Protein AF-A0A353VY09-F1 (afdb_monomer_lite)

Radius of gyration: 12.23 Å; chains: 1; bounding box: 31×23×27 Å

pLDDT: mean 95.44, std 6.93, range [53.72, 98.56]

Sequence (67 aa):
GEKEGDGYPVGIEKALEIKGTHVHVYGKTTTNIGRKMGHVTAIGSNIAEAENLATKAASLICFGEGK

Structure (mmCIF, N/CA/C/O backbone):
data_AF-A0A353VY09-F1
#
_entry.id   AF-A0A353VY09-F1
#
loop_
_atom_site.group_PDB
_atom_site.id
_atom_site.type_symbol
_atom_site.label_atom_id
_atom_site.label_alt_id
_atom_site.label_comp_id
_atom_site.label_asym_id
_atom_site.label_entity_id
_atom_site.label_seq_id
_atom_site.pdbx_PDB_ins_code
_atom_site.Cartn_x
_atom_site.Cartn_y
_atom_site.Cartn_z
_atom_site.occupancy
_atom_site.B_iso_or_equiv
_atom_site.auth_seq_id
_atom_site.auth_comp_id
_atom_site.auth_asym_id
_atom_site.auth_atom_id
_atom_site.pdbx_PDB_model_num
ATOM 1 N N . GLY A 1 1 ? 8.749 4.047 -3.090 1.00 85.88 1 GLY A N 1
ATOM 2 C CA . GLY A 1 1 ? 9.925 3.262 -3.458 1.00 85.88 1 GLY A CA 1
ATOM 3 C C . GLY A 1 1 ? 11.014 3.707 -2.532 1.00 85.88 1 GLY A C 1
ATOM 4 O O . GLY A 1 1 ? 11.269 4.905 -2.475 1.00 85.88 1 GLY A O 1
ATOM 5 N N . GLU A 1 2 ? 11.560 2.788 -1.749 1.00 89.81 2 GLU A N 1
ATOM 6 C CA . GLU A 1 2 ? 12.571 3.092 -0.721 1.00 89.81 2 GLU A CA 1
ATOM 7 C C . GLU A 1 2 ? 13.984 2.715 -1.168 1.00 89.81 2 GLU A C 1
ATOM 9 O O . GLU A 1 2 ? 14.958 3.224 -0.630 1.00 89.81 2 GLU A O 1
ATOM 14 N N . LYS A 1 3 ? 14.088 1.857 -2.187 1.00 93.62 3 LYS A N 1
ATOM 15 C CA . LYS A 1 3 ? 15.331 1.402 -2.809 1.00 93.62 3 LYS A CA 1
ATOM 16 C C . LYS A 1 3 ? 15.123 1.134 -4.299 1.00 93.62 3 LYS A C 1
ATOM 18 O O . LYS A 1 3 ? 13.981 1.146 -4.780 1.00 93.62 3 LYS A O 1
ATOM 23 N N . GLU A 1 4 ? 16.229 0.939 -5.009 1.00 95.81 4 GLU A N 1
ATOM 24 C CA . GLU A 1 4 ? 16.249 0.420 -6.379 1.00 95.81 4 GLU A CA 1
ATOM 25 C C . GLU A 1 4 ? 16.042 -1.100 -6.381 1.00 95.81 4 GLU A C 1
ATOM 27 O O . GLU A 1 4 ? 16.455 -1.781 -5.442 1.00 95.81 4 GLU A O 1
ATOM 32 N N . GLY A 1 5 ? 15.387 -1.634 -7.414 1.00 95.75 5 GLY A N 1
ATOM 33 C CA . GLY A 1 5 ? 15.188 -3.077 -7.572 1.00 95.75 5 GLY A CA 1
ATOM 34 C C . GLY A 1 5 ? 13.897 -3.444 -8.302 1.00 95.75 5 GLY A C 1
ATOM 35 O O . GLY A 1 5 ? 13.308 -2.617 -9.006 1.00 95.75 5 GLY A O 1
ATOM 36 N N . ASP A 1 6 ? 13.458 -4.689 -8.117 1.00 96.12 6 ASP A N 1
ATOM 37 C CA . ASP A 1 6 ? 12.241 -5.228 -8.729 1.00 96.12 6 ASP A CA 1
ATOM 38 C C . ASP A 1 6 ? 10.973 -4.525 -8.208 1.00 96.12 6 ASP A C 1
ATOM 40 O O . ASP A 1 6 ? 10.865 -4.142 -7.040 1.00 96.12 6 ASP A O 1
ATOM 44 N N . GLY A 1 7 ? 10.018 -4.287 -9.102 1.00 96.00 7 GLY A N 1
ATOM 45 C CA . GLY A 1 7 ? 8.776 -3.585 -8.791 1.00 96.00 7 GLY A CA 1
ATOM 46 C C . GLY A 1 7 ? 7.647 -4.467 -8.252 1.00 96.00 7 GLY A C 1
ATOM 47 O O . GLY A 1 7 ? 6.551 -3.957 -8.007 1.00 96.00 7 GLY A O 1
ATOM 48 N N . TYR A 1 8 ? 7.887 -5.764 -8.065 1.00 95.69 8 TYR A N 1
ATOM 49 C CA . TYR A 1 8 ? 6.938 -6.689 -7.470 1.00 95.69 8 TYR A CA 1
ATOM 50 C C . TYR A 1 8 ? 6.693 -6.341 -5.991 1.00 95.69 8 TYR A C 1
ATOM 52 O O . TYR A 1 8 ? 7.648 -6.151 -5.233 1.00 95.69 8 TYR A O 1
ATOM 60 N N . PRO A 1 9 ? 5.424 -6.219 -5.561 1.00 95.62 9 PRO A N 1
ATOM 61 C CA . PRO A 1 9 ? 5.104 -5.929 -4.172 1.00 95.62 9 PRO A CA 1
ATOM 62 C C . PRO A 1 9 ? 5.292 -7.179 -3.307 1.00 95.62 9 PRO A C 1
ATOM 64 O O . PRO A 1 9 ? 4.680 -8.219 -3.553 1.00 95.62 9 PRO A O 1
ATOM 67 N N . VAL A 1 10 ? 6.075 -7.056 -2.242 1.00 95.50 10 VAL A N 1
ATOM 68 C CA . VAL A 1 10 ? 6.220 -8.093 -1.214 1.00 95.50 10 VAL A CA 1
ATOM 69 C C . VAL A 1 10 ? 5.353 -7.727 -0.010 1.00 95.50 10 VAL A C 1
ATOM 71 O O . VAL A 1 10 ? 5.250 -6.558 0.354 1.00 95.50 10 VAL A O 1
ATOM 74 N N . GLY A 1 11 ? 4.689 -8.723 0.587 1.00 95.50 11 GLY A N 1
ATOM 75 C CA . GLY A 1 11 ? 3.842 -8.544 1.777 1.00 95.50 11 GLY A CA 1
ATOM 76 C C . GLY A 1 11 ? 2.424 -8.018 1.512 1.00 95.50 11 GLY A C 1
ATOM 77 O O . GLY A 1 11 ? 1.653 -7.844 2.457 1.00 95.50 11 GLY A O 1
ATOM 78 N N . ILE A 1 12 ? 2.039 -7.846 0.240 1.00 95.56 12 ILE A N 1
ATOM 79 C CA . ILE A 1 12 ? 0.711 -7.347 -0.157 1.00 95.56 12 ILE A CA 1
ATOM 80 C C . ILE A 1 12 ? -0.447 -8.191 0.391 1.00 95.56 12 ILE A C 1
ATOM 82 O O . ILE A 1 12 ? -1.446 -7.627 0.819 1.00 95.56 12 ILE A O 1
ATOM 86 N N . GLU A 1 13 ? -0.282 -9.513 0.461 1.00 96.44 13 GLU A N 1
ATOM 87 C CA . GLU A 1 13 ? -1.265 -10.454 1.020 1.00 96.44 13 GLU A CA 1
ATOM 88 C C . GLU A 1 13 ? -1.692 -10.030 2.439 1.00 96.44 13 GLU A C 1
ATOM 90 O O . GLU A 1 13 ? -2.874 -9.884 2.735 1.00 96.44 13 GLU A O 1
ATOM 95 N N . LYS A 1 14 ? -0.714 -9.709 3.300 1.00 97.31 14 LYS A N 1
ATOM 96 C CA . LYS A 1 14 ? -0.953 -9.285 4.689 1.00 97.31 14 LYS A CA 1
ATOM 97 C C . LYS A 1 14 ? -1.625 -7.917 4.765 1.00 97.31 14 LYS A C 1
ATOM 99 O O . LYS A 1 14 ? -2.411 -7.663 5.673 1.00 97.31 14 LYS A O 1
ATOM 104 N N . ALA A 1 15 ? -1.300 -7.018 3.836 1.00 97.31 15 ALA A N 1
ATOM 105 C CA . ALA A 1 15 ? -1.954 -5.718 3.759 1.00 97.31 15 ALA A CA 1
ATOM 106 C C . ALA A 1 15 ? -3.435 -5.866 3.369 1.00 97.31 15 ALA A C 1
ATOM 108 O O . ALA A 1 15 ? -4.283 -5.184 3.940 1.00 97.31 15 ALA A O 1
ATOM 109 N N . LEU A 1 16 ? -3.750 -6.796 2.460 1.00 97.06 16 LEU A N 1
ATOM 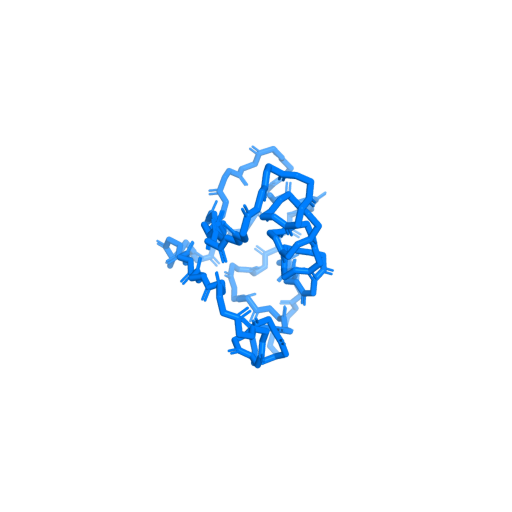110 C CA . LEU A 1 16 ? -5.118 -7.091 2.019 1.00 97.06 16 LEU A CA 1
ATOM 111 C C . LEU A 1 16 ? -5.990 -7.722 3.119 1.00 97.06 16 LEU A C 1
ATOM 113 O O . LEU A 1 16 ? -7.211 -7.582 3.083 1.00 97.06 16 LEU A O 1
ATOM 117 N N . GLU A 1 17 ? -5.393 -8.364 4.125 1.00 98.00 17 GLU A N 1
ATOM 118 C CA . GLU A 1 17 ? -6.119 -8.886 5.294 1.00 98.00 17 GLU A CA 1
ATOM 119 C C . GLU A 1 17 ? -6.647 -7.776 6.227 1.00 98.00 17 GLU A C 1
ATOM 121 O O . GLU A 1 17 ? -7.536 -8.017 7.053 1.00 98.00 17 GLU A O 1
ATOM 126 N N . ILE A 1 18 ? -6.137 -6.542 6.115 1.00 97.56 18 ILE A N 1
ATOM 127 C CA . ILE A 1 18 ? -6.566 -5.426 6.961 1.00 97.56 18 ILE A CA 1
ATOM 128 C C . ILE A 1 18 ? -7.899 -4.875 6.449 1.00 97.56 18 ILE A C 1
ATOM 130 O O . ILE A 1 18 ? -7.971 -4.091 5.499 1.00 97.56 18 ILE A O 1
ATOM 134 N N . LYS A 1 19 ? -8.977 -5.251 7.142 1.00 96.31 19 LYS A N 1
ATOM 135 C CA . LYS A 1 19 ? -10.332 -4.751 6.877 1.00 96.31 19 LYS A CA 1
ATOM 136 C C . LYS A 1 19 ? -10.387 -3.223 6.895 1.00 96.31 19 LYS A C 1
ATOM 138 O O . LYS A 1 19 ? -9.760 -2.575 7.728 1.00 96.31 19 LYS A O 1
ATOM 143 N N . GLY A 1 20 ? -11.185 -2.668 5.986 1.00 95.88 20 GLY A N 1
ATOM 144 C CA . GLY A 1 20 ? -11.336 -1.221 5.836 1.00 95.88 20 GLY A CA 1
ATOM 145 C C . GLY A 1 20 ? -10.220 -0.560 5.026 1.00 95.88 20 GLY A C 1
ATOM 146 O O . GLY A 1 20 ? -10.267 0.653 4.852 1.00 95.88 20 GLY A O 1
ATOM 147 N N . THR A 1 21 ? -9.253 -1.319 4.494 1.00 98.25 21 THR A N 1
ATOM 148 C CA . THR A 1 21 ? -8.190 -0.795 3.623 1.00 98.25 21 THR A CA 1
ATOM 149 C C . THR A 1 21 ? -8.342 -1.265 2.178 1.00 98.25 21 THR A C 1
ATOM 151 O O . THR A 1 21 ? -8.876 -2.334 1.899 1.00 98.25 21 THR A O 1
ATOM 154 N N . HIS A 1 22 ? -7.878 -0.430 1.254 1.00 98.19 22 HIS A N 1
ATOM 155 C CA . HIS A 1 22 ? -7.841 -0.676 -0.179 1.00 98.19 22 HIS A CA 1
ATOM 156 C C . HIS A 1 22 ? -6.424 -0.385 -0.661 1.00 98.19 22 HIS A C 1
ATOM 158 O O . HIS A 1 22 ? -5.945 0.747 -0.556 1.00 98.19 22 HIS A O 1
ATOM 164 N N . VAL A 1 23 ? -5.748 -1.409 -1.173 1.00 97.94 23 VAL A N 1
ATOM 165 C CA . VAL A 1 23 ? -4.372 -1.318 -1.667 1.00 97.94 23 VAL A CA 1
ATOM 166 C C . VAL A 1 23 ? -4.391 -1.165 -3.185 1.00 97.94 23 VAL A C 1
ATOM 168 O O . VAL A 1 23 ? -4.973 -1.989 -3.885 1.00 97.94 23 VAL A O 1
ATOM 171 N N . HIS A 1 24 ? -3.716 -0.140 -3.706 1.00 98.00 24 HIS A N 1
ATOM 172 C CA . HIS A 1 24 ? -3.557 0.078 -5.142 1.00 98.00 24 HIS A CA 1
ATOM 173 C C . HIS A 1 24 ? -2.072 0.129 -5.506 1.00 98.00 24 HIS A C 1
ATOM 175 O O . HIS A 1 24 ? -1.382 1.103 -5.210 1.00 98.00 24 HIS A O 1
ATOM 181 N N . VAL A 1 25 ? -1.581 -0.913 -6.180 1.00 97.31 25 VAL A N 1
ATOM 182 C CA . VAL A 1 25 ? -0.218 -0.976 -6.732 1.00 97.31 25 VAL A CA 1
ATOM 183 C C . VAL A 1 25 ? -0.246 -0.627 -8.218 1.00 97.31 25 VAL A C 1
ATOM 185 O O . VAL A 1 25 ? -1.069 -1.143 -8.964 1.00 97.31 25 VAL A O 1
ATOM 188 N N . TYR A 1 26 ? 0.676 0.225 -8.672 1.00 97.50 26 TYR A N 1
ATOM 189 C CA . TYR A 1 26 ? 0.668 0.746 -10.048 1.00 97.50 26 TYR A CA 1
ATOM 190 C C . TYR A 1 26 ? 1.257 -0.201 -11.108 1.00 97.50 26 TYR A C 1
ATOM 192 O O . TYR A 1 26 ? 1.388 0.200 -12.261 1.00 97.50 26 TYR A O 1
ATOM 200 N N . GLY A 1 27 ? 1.688 -1.410 -10.735 1.00 95.69 27 GLY A N 1
ATOM 201 C CA . GLY A 1 27 ? 2.253 -2.391 -11.675 1.00 95.69 27 GLY A CA 1
ATOM 202 C C . GLY A 1 27 ? 3.569 -1.963 -12.342 1.00 95.69 27 GLY A C 1
ATOM 203 O O . GLY A 1 27 ? 3.878 -2.396 -13.448 1.00 95.69 27 GLY A O 1
ATOM 204 N N . LYS A 1 28 ? 4.347 -1.081 -11.704 1.00 96.44 28 LYS A N 1
ATOM 205 C CA . LYS A 1 28 ? 5.660 -0.657 -12.214 1.00 96.44 28 LYS A CA 1
ATOM 206 C C . LYS A 1 28 ? 6.642 -1.819 -12.096 1.00 96.44 28 LYS A C 1
ATOM 208 O O . LYS A 1 28 ? 6.724 -2.418 -11.038 1.00 96.44 28 LYS A O 1
ATOM 213 N N . THR A 1 29 ? 7.413 -2.089 -13.146 1.00 96.12 29 THR A N 1
ATOM 214 C CA . THR A 1 29 ? 8.363 -3.219 -13.200 1.00 96.12 29 THR A CA 1
ATOM 215 C C . THR A 1 29 ? 9.611 -3.028 -12.341 1.00 96.12 29 THR A C 1
ATOM 217 O O . THR A 1 29 ? 10.278 -3.997 -12.007 1.00 96.12 29 THR A O 1
ATOM 220 N N . THR A 1 30 ? 9.926 -1.789 -11.964 1.00 96.56 30 THR A N 1
ATOM 221 C CA . THR A 1 30 ? 11.077 -1.445 -11.120 1.00 96.56 30 THR A CA 1
ATOM 222 C C . THR A 1 30 ? 10.667 -0.484 -10.007 1.00 96.56 30 THR A C 1
ATOM 224 O O . THR A 1 30 ? 9.703 0.274 -10.141 1.00 96.56 30 THR A O 1
ATOM 227 N N . THR A 1 31 ? 11.406 -0.446 -8.908 1.00 97.56 31 THR A N 1
ATOM 228 C CA . THR A 1 31 ? 11.322 0.623 -7.899 1.00 97.56 31 THR A CA 1
ATOM 229 C C . THR A 1 31 ? 12.598 1.457 -7.913 1.00 97.56 31 THR A C 1
ATOM 231 O O . THR A 1 31 ? 13.633 0.966 -8.335 1.00 97.56 31 THR A O 1
ATOM 234 N N . ASN A 1 32 ? 12.499 2.708 -7.457 1.00 96.38 32 ASN A N 1
ATOM 235 C CA . ASN A 1 32 ? 13.617 3.601 -7.143 1.00 96.38 32 ASN A CA 1
ATOM 236 C C . ASN A 1 32 ? 13.256 4.418 -5.892 1.00 96.38 32 ASN A C 1
ATOM 238 O O . ASN A 1 32 ? 12.068 4.544 -5.551 1.00 96.38 32 ASN A O 1
ATOM 242 N N . ILE A 1 33 ? 14.259 5.022 -5.249 1.00 96.31 33 ILE A N 1
ATOM 243 C CA . ILE A 1 33 ? 14.065 5.941 -4.118 1.00 96.31 33 ILE A CA 1
ATOM 244 C C . ILE A 1 33 ? 13.129 7.087 -4.536 1.00 96.31 33 ILE A C 1
ATOM 246 O O . ILE A 1 33 ? 13.278 7.681 -5.602 1.00 96.31 33 ILE A O 1
ATOM 250 N N . GLY A 1 34 ? 12.106 7.360 -3.726 1.00 94.44 34 GLY A N 1
ATOM 251 C CA . GLY A 1 34 ? 11.119 8.418 -3.973 1.00 94.44 34 GLY A CA 1
ATOM 252 C C . GLY A 1 34 ? 10.076 8.097 -5.054 1.00 94.44 34 GLY A C 1
ATOM 253 O O . GLY A 1 34 ? 9.096 8.828 -5.210 1.00 94.44 34 GLY A O 1
ATOM 254 N N . ARG A 1 35 ? 10.203 6.976 -5.782 1.00 97.19 35 ARG A N 1
ATOM 255 C CA . ARG A 1 35 ? 9.222 6.590 -6.808 1.00 97.19 35 ARG A CA 1
ATOM 256 C C . ARG A 1 35 ? 7.909 6.165 -6.151 1.00 97.19 35 ARG A C 1
ATOM 258 O O . ARG A 1 35 ? 7.882 5.230 -5.351 1.00 97.19 35 ARG A O 1
ATOM 265 N N . LYS A 1 36 ? 6.788 6.791 -6.519 1.00 97.56 36 LYS A N 1
ATOM 266 C CA . LYS A 1 36 ? 5.454 6.341 -6.079 1.00 97.56 36 LYS A CA 1
ATOM 267 C C . LYS A 1 36 ? 5.153 4.958 -6.666 1.00 97.56 36 LYS A C 1
ATOM 269 O O . LYS A 1 36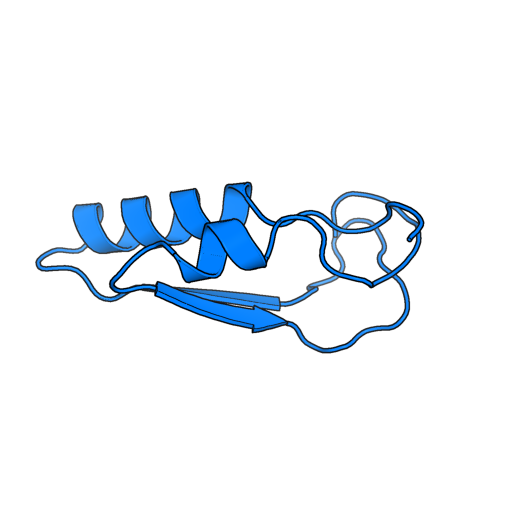 ? 5.071 4.840 -7.890 1.00 97.56 36 LYS A O 1
ATOM 274 N N . MET A 1 37 ? 4.992 3.945 -5.818 1.00 97.75 37 MET A N 1
ATOM 275 C CA . MET A 1 37 ? 4.735 2.554 -6.238 1.00 97.75 37 MET A CA 1
ATOM 276 C C . MET A 1 37 ? 3.258 2.154 -6.138 1.00 97.75 37 MET A C 1
ATOM 278 O O . MET A 1 37 ? 2.826 1.205 -6.785 1.00 97.75 37 MET A O 1
ATOM 282 N N . GLY A 1 38 ? 2.480 2.924 -5.386 1.00 97.31 38 GLY A N 1
ATOM 283 C CA . GLY A 1 38 ? 1.068 2.691 -5.151 1.00 97.31 38 GLY A CA 1
ATOM 284 C C . GLY A 1 38 ? 0.522 3.690 -4.141 1.00 97.31 38 GLY A C 1
ATOM 285 O O . GLY A 1 38 ? 1.157 4.721 -3.884 1.00 97.31 38 GLY A O 1
ATOM 286 N N . HIS A 1 39 ? -0.627 3.367 -3.565 1.00 98.19 39 HIS A N 1
ATOM 287 C CA . HIS A 1 39 ? -1.171 4.002 -2.370 1.00 98.19 39 HIS A CA 1
ATOM 288 C C . HIS A 1 39 ? -2.105 3.043 -1.629 1.00 98.19 39 HIS A C 1
ATOM 290 O O . HIS A 1 39 ? -2.561 2.042 -2.184 1.00 98.19 39 HIS A O 1
ATOM 296 N N . VAL A 1 40 ? -2.393 3.383 -0.376 1.00 98.38 40 VAL A N 1
ATOM 297 C CA . VAL A 1 40 ? -3.433 2.743 0.425 1.00 98.38 40 VAL A CA 1
ATOM 298 C C . VAL A 1 40 ? -4.493 3.786 0.747 1.00 98.38 40 VAL A C 1
ATOM 300 O O . VAL A 1 40 ? -4.168 4.911 1.124 1.00 98.38 40 VAL A O 1
ATOM 303 N N . THR A 1 41 ? -5.756 3.406 0.614 1.00 98.44 41 THR A N 1
ATOM 304 C CA . THR A 1 41 ? -6.900 4.179 1.099 1.00 98.44 41 THR A CA 1
ATOM 305 C C . THR A 1 41 ? -7.573 3.392 2.210 1.00 98.44 41 THR A C 1
ATOM 307 O O . THR A 1 41 ? -7.801 2.196 2.055 1.00 98.44 41 THR A O 1
ATOM 310 N N . ALA A 1 42 ? -7.909 4.043 3.321 1.00 98.38 42 ALA A N 1
ATOM 311 C CA . ALA A 1 42 ? -8.610 3.403 4.427 1.00 98.38 42 ALA A CA 1
ATOM 312 C C . ALA A 1 42 ? -9.878 4.166 4.805 1.00 98.38 42 ALA A C 1
ATOM 314 O O . ALA A 1 42 ? -9.926 5.393 4.721 1.00 98.38 42 ALA A O 1
ATOM 315 N N . ILE A 1 43 ? -10.893 3.420 5.232 1.00 97.94 43 ILE A N 1
ATOM 316 C CA . ILE A 1 43 ? -12.151 3.935 5.764 1.00 97.94 43 ILE A CA 1
ATOM 317 C C . ILE A 1 43 ? -12.255 3.452 7.211 1.00 97.94 43 ILE A C 1
ATOM 319 O O . ILE A 1 43 ? -12.196 2.251 7.468 1.00 97.94 43 ILE A O 1
ATOM 323 N N . GLY A 1 44 ? -12.401 4.393 8.142 1.00 96.69 44 GLY A N 1
ATOM 324 C CA . GLY A 1 44 ? -12.576 4.144 9.572 1.00 96.69 44 GLY A CA 1
ATOM 325 C C . GLY A 1 44 ? -13.669 5.039 10.151 1.00 96.69 44 GLY A C 1
ATOM 326 O O . GLY A 1 44 ? -14.149 5.960 9.490 1.00 96.69 44 GLY A O 1
ATOM 327 N N . SER A 1 45 ? -14.058 4.784 11.396 1.00 97.50 45 SER A N 1
ATOM 328 C CA . SER A 1 45 ? -15.128 5.508 12.099 1.00 97.50 45 SER A CA 1
ATOM 329 C C . SER A 1 45 ? -14.731 6.943 12.457 1.00 97.50 45 SER A C 1
ATOM 331 O O . SER A 1 45 ? -15.581 7.781 12.746 1.00 97.50 45 SER A O 1
ATOM 333 N N . ASN A 1 46 ? -13.429 7.229 12.463 1.00 98.31 46 ASN A N 1
ATOM 334 C CA . ASN A 1 46 ? -12.853 8.555 12.637 1.00 98.31 46 ASN A CA 1
ATOM 335 C C . ASN A 1 46 ? -11.495 8.647 11.917 1.00 98.31 46 ASN A C 1
ATOM 337 O O . ASN A 1 46 ? -10.953 7.643 11.449 1.00 98.31 46 ASN A O 1
ATOM 341 N N . ILE A 1 47 ? -10.944 9.862 11.843 1.00 98.38 47 ILE A N 1
ATOM 342 C CA . ILE A 1 47 ? -9.683 10.149 11.139 1.00 98.38 47 ILE A CA 1
ATOM 343 C C . ILE A 1 47 ? -8.522 9.322 11.705 1.00 98.38 47 ILE A C 1
ATOM 345 O O . ILE A 1 47 ? -7.773 8.735 10.931 1.00 98.38 47 ILE A O 1
ATOM 349 N N . ALA A 1 48 ? -8.401 9.230 13.033 1.00 98.50 48 ALA A N 1
ATOM 350 C CA . ALA A 1 48 ? -7.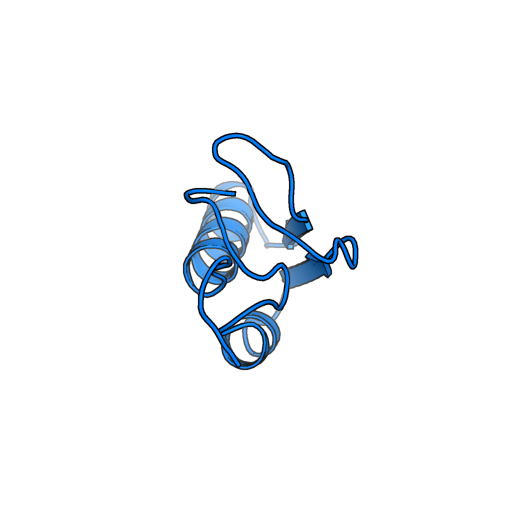297 8.522 13.678 1.00 98.50 48 ALA A CA 1
ATOM 351 C C . ALA A 1 48 ? -7.330 7.013 13.384 1.00 98.50 48 ALA A C 1
ATOM 353 O O . ALA A 1 48 ? -6.296 6.399 13.129 1.00 98.50 48 ALA A O 1
ATOM 354 N N . GLU A 1 49 ? -8.522 6.410 13.373 1.00 98.31 49 GLU A N 1
ATOM 355 C CA . GLU A 1 49 ? -8.696 5.012 12.982 1.00 98.31 49 GLU A CA 1
ATOM 356 C C . GLU A 1 49 ? -8.321 4.794 11.509 1.00 98.31 49 GLU A C 1
ATOM 358 O O . GLU A 1 49 ? -7.549 3.883 11.207 1.00 98.31 49 GLU A O 1
ATOM 363 N N . ALA A 1 50 ? -8.811 5.643 10.599 1.00 98.38 50 ALA A N 1
ATOM 364 C CA . ALA A 1 50 ? -8.498 5.539 9.174 1.00 98.38 50 ALA A CA 1
ATOM 365 C C . ALA A 1 50 ? -6.990 5.690 8.904 1.00 98.38 50 ALA A C 1
ATOM 367 O O . ALA A 1 50 ? -6.411 4.902 8.157 1.00 98.38 50 ALA A O 1
ATOM 368 N N . GLU A 1 51 ? -6.334 6.656 9.549 1.00 98.50 51 GLU A N 1
ATOM 369 C CA . GLU A 1 51 ? -4.891 6.873 9.437 1.00 98.50 51 GLU A CA 1
ATOM 370 C C . GLU A 1 51 ? -4.089 5.672 9.952 1.00 98.50 51 GLU A C 1
ATOM 372 O O . GLU A 1 51 ? -3.156 5.216 9.284 1.00 98.50 51 GLU A O 1
ATOM 377 N N . ASN A 1 52 ? -4.479 5.110 11.100 1.00 98.56 52 ASN A N 1
ATOM 378 C CA . ASN A 1 52 ? -3.823 3.934 11.663 1.00 98.56 52 ASN A CA 1
ATOM 379 C C . ASN A 1 52 ? -3.966 2.713 10.739 1.00 98.56 52 ASN A C 1
ATOM 381 O O . ASN A 1 52 ? -2.981 2.034 10.453 1.00 98.56 52 ASN A O 1
ATOM 385 N N . LEU A 1 53 ? -5.171 2.460 10.211 1.00 98.56 53 LEU A N 1
ATOM 386 C CA . LEU A 1 53 ? -5.417 1.374 9.257 1.00 98.56 53 LEU A CA 1
ATOM 387 C C . LEU A 1 53 ? -4.587 1.544 7.978 1.00 98.56 53 LEU A C 1
ATOM 389 O O . LEU A 1 53 ? -3.922 0.598 7.551 1.00 98.56 53 LEU A O 1
ATOM 393 N N . ALA A 1 54 ? -4.579 2.747 7.394 1.00 98.44 54 ALA A N 1
ATOM 394 C CA . ALA A 1 54 ? -3.808 3.043 6.188 1.00 98.44 54 ALA A CA 1
ATOM 395 C C . ALA A 1 54 ? -2.303 2.854 6.413 1.00 98.44 54 ALA A C 1
ATOM 397 O O . ALA A 1 54 ? -1.637 2.200 5.610 1.00 98.44 54 ALA A O 1
ATOM 398 N N . THR A 1 55 ? -1.776 3.378 7.522 1.00 98.12 55 THR A N 1
ATOM 399 C CA . THR A 1 55 ? -0.349 3.295 7.864 1.00 98.12 55 THR A CA 1
ATOM 400 C C . THR A 1 55 ? 0.071 1.856 8.136 1.00 98.12 55 THR A C 1
ATOM 402 O O . THR A 1 55 ? 1.106 1.411 7.639 1.00 98.12 55 THR A O 1
ATOM 405 N N . LYS A 1 56 ? -0.756 1.098 8.866 1.00 98.38 56 LYS A N 1
ATOM 406 C CA . LYS A 1 56 ? -0.520 -0.321 9.144 1.00 98.38 56 LYS A CA 1
ATOM 407 C C . LYS A 1 56 ? -0.509 -1.162 7.868 1.00 98.38 56 LYS A C 1
ATOM 409 O O . LYS A 1 56 ? 0.330 -2.042 7.740 1.00 98.38 56 LYS A O 1
ATOM 414 N N . ALA A 1 57 ? -1.418 -0.913 6.928 1.00 98.31 57 ALA A N 1
ATOM 415 C CA . ALA A 1 57 ? -1.419 -1.627 5.652 1.00 98.31 57 ALA A CA 1
ATOM 416 C C . ALA A 1 57 ? -0.242 -1.225 4.759 1.00 98.31 57 ALA A C 1
ATOM 418 O O . ALA A 1 57 ? 0.394 -2.093 4.168 1.00 98.31 57 ALA A O 1
ATOM 419 N N . ALA A 1 58 ? 0.098 0.065 4.697 1.00 97.94 58 ALA A N 1
ATOM 420 C CA . ALA A 1 58 ? 1.232 0.538 3.910 1.00 97.94 58 ALA A CA 1
ATOM 421 C C . ALA A 1 58 ? 2.574 -0.025 4.410 1.00 97.94 58 ALA A C 1
ATOM 423 O O . ALA A 1 58 ? 3.411 -0.386 3.588 1.00 97.94 58 ALA A O 1
ATOM 424 N N . SER A 1 59 ? 2.767 -0.157 5.729 1.00 97.50 59 SER A N 1
ATOM 425 C CA . SER A 1 59 ? 4.021 -0.666 6.312 1.00 97.50 59 SER A CA 1
ATOM 426 C C . SER A 1 59 ? 4.272 -2.158 6.071 1.00 97.50 59 SER A C 1
ATOM 428 O O . SER A 1 59 ? 5.392 -2.628 6.257 1.00 97.50 59 SER A O 1
ATOM 430 N N . LEU A 1 60 ? 3.251 -2.906 5.641 1.00 97.44 60 LEU A N 1
ATOM 431 C CA . LEU A 1 60 ? 3.368 -4.320 5.281 1.00 97.44 60 LEU A CA 1
ATOM 432 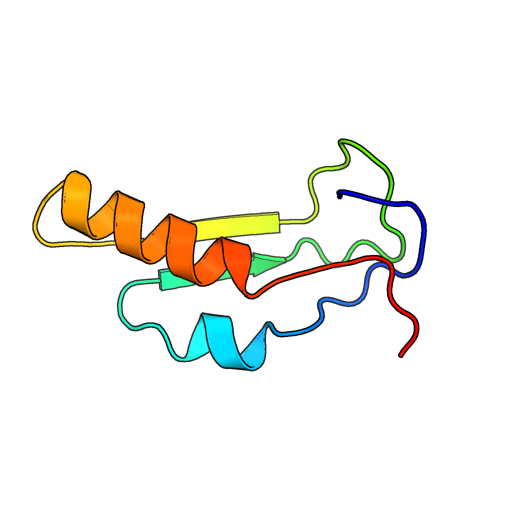C C . LEU A 1 60 ? 3.821 -4.536 3.833 1.00 97.44 60 LEU A C 1
ATOM 434 O O . LEU A 1 60 ? 4.101 -5.675 3.467 1.00 97.44 60 LEU A O 1
ATOM 438 N N . ILE A 1 61 ? 3.874 -3.479 3.016 1.00 96.50 61 ILE A N 1
ATOM 439 C CA . ILE A 1 61 ? 4.199 -3.566 1.591 1.00 96.50 61 ILE A CA 1
ATOM 440 C C . ILE A 1 61 ? 5.581 -2.970 1.349 1.00 96.50 61 ILE A C 1
ATOM 442 O O . ILE A 1 61 ? 5.803 -1.782 1.577 1.00 96.50 61 ILE A O 1
ATOM 446 N N . CYS A 1 62 ? 6.488 -3.764 0.791 1.00 95.62 62 CYS A N 1
ATOM 447 C CA . CYS A 1 62 ? 7.789 -3.289 0.332 1.00 95.62 62 CYS A CA 1
ATOM 448 C C . CYS A 1 62 ? 8.033 -3.631 -1.146 1.00 95.62 62 CYS A C 1
ATOM 450 O O . CYS A 1 62 ? 7.314 -4.419 -1.761 1.00 95.62 62 CYS A O 1
ATOM 452 N N . PHE A 1 63 ? 9.036 -2.971 -1.730 1.00 95.94 63 PHE A N 1
ATOM 453 C CA . PHE A 1 63 ? 9.450 -3.121 -3.126 1.00 95.94 63 PHE A CA 1
ATOM 454 C C . PHE A 1 63 ? 10.979 -3.176 -3.206 1.00 95.94 63 PHE A C 1
ATOM 456 O O . PHE A 1 63 ? 11.672 -2.666 -2.321 1.00 95.94 63 PHE A O 1
ATOM 463 N N . GLY A 1 64 ? 11.509 -3.704 -4.307 1.00 93.12 64 GLY A N 1
ATOM 464 C CA . GLY A 1 64 ? 12.949 -3.770 -4.563 1.00 93.12 64 GLY A CA 1
ATOM 465 C C . GLY A 1 64 ? 13.607 -5.034 -4.030 1.00 93.12 64 GLY A C 1
ATOM 466 O O . GLY A 1 64 ? 14.824 -5.071 -3.881 1.00 93.12 64 GLY A O 1
ATOM 467 N N . GLU A 1 65 ? 12.809 -6.044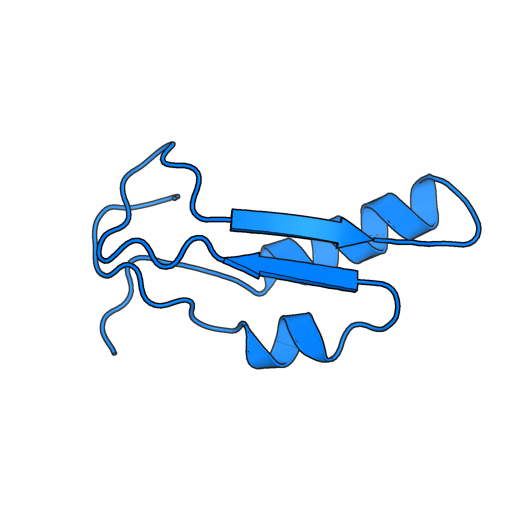 -3.702 1.00 81.81 65 GLU A N 1
ATOM 468 C CA . GLU A 1 65 ? 13.289 -7.387 -3.383 1.00 81.81 65 GLU A CA 1
ATOM 469 C C . GLU A 1 65 ? 13.083 -8.267 -4.610 1.00 81.81 65 GLU A C 1
ATOM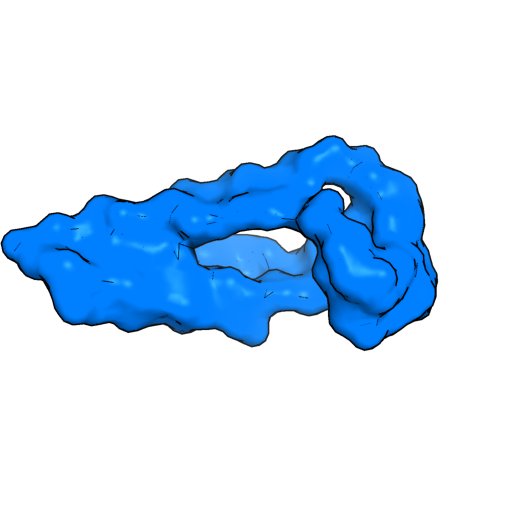 471 O O . GLU A 1 65 ? 12.104 -8.090 -5.332 1.00 81.81 65 GLU A O 1
ATOM 476 N N . GLY A 1 66 ? 14.025 -9.169 -4.888 1.00 65.31 66 GLY A N 1
ATOM 477 C CA . GLY A 1 66 ? 13.831 -10.159 -5.945 1.00 65.31 66 GLY A CA 1
ATOM 478 C C . GLY A 1 66 ? 12.652 -11.074 -5.611 1.00 65.31 66 GLY A C 1
ATOM 479 O O . GLY A 1 66 ? 12.343 -11.273 -4.436 1.00 65.31 66 GLY A O 1
ATOM 480 N N . LYS A 1 67 ? 11.999 -11.608 -6.647 1.00 53.72 67 LYS A N 1
ATOM 481 C CA . LYS A 1 67 ? 11.038 -12.707 -6.487 1.00 53.72 67 LYS A CA 1
ATOM 482 C C . LYS A 1 67 ? 11.675 -13.939 -5.857 1.00 53.72 67 LYS A C 1
ATOM 484 O O . LYS A 1 67 ? 12.846 -14.222 -6.195 1.00 53.72 67 LYS A O 1
#

Foldseek 3Di:
DQAWAALDKAQLVVLVPLPQKDWFAPPDGIDHHPDDGTAMFGDDPDPVRRVVSRVVSVVRIDGHDDD

Secondary structure (DSSP, 8-state):
--SSEE-PPBSHHHHHTSTTEEEEE---SEE-TT---EEEEE--SSHHHHHHHHHHHHTT-B-S---